Protein AF-A0A102D4G0-F1 (afdb_monomer)

Foldseek 3Di:
DKDFLCVLCPDPPHPDSVVVVVVVVVDVPQQWPDDDDDPRTTIGPSVSNNVVRVVVVVVVVVPPVVVVVVVVVVVVVVVVVVVVVVVVVPD

Nearest PDB structures (foldseek):
  3m8f-assembly1_A  TM=4.185E-01  e=7.312E-01  Bacillus thuringiensis serovar israelensis
  5k1y-assembly1_B  TM=4.198E-01  e=1.731E+00  Sulfolobus sp. NOB8H2
  2zqm-assembly1_A  TM=3.394E-01  e=2.753E+00  Thermococcus sp. JCM 11816
  7el2-assembly1_B-2  TM=3.275E-01  e=2.576E+00  Acinetobacter baumannii
  2lkp-assembly1_B  TM=3.775E-01  e=8.496E+00  Mycobacterium tuberculosis H37Rv

Sequence (91 aa):
MIGNLTDLSRLPGMPSDVTLRRLIAIHPDFPILRRGSKGKSYRIDLDAAAAFVRSLTQARVLDPMQRRAAIQQLGLEMLARSDQAAGARNG

Solvent-accessible surface area (backbone atoms only — not comparable to full-atom values): 5235 Å² total; per-residue (Å²): 93,83,37,36,59,65,60,43,30,70,41,90,95,46,60,51,55,71,55,48,54,50,48,49,71,74,36,81,82,52,58,58,79,35,80,53,57,94,94,42,73,39,36,24,38,41,56,61,36,51,51,50,54,48,51,53,50,51,56,59,66,71,40,60,64,62,54,51,50,53,52,50,51,54,53,50,53,52,50,54,53,52,52,55,63,58,57,69,76,79,116

Secondary structure (DSSP, 8-state):
-EE-HHHHHTSTTPPPHHHHHHHHHH-TTS-EEE---TTPPPEEEHHHHHHHHHHHHHHHHT-HHHHHHHHHHHHHHHHHHHHHHHHTT--

Radius of gyration: 21.05 Å; Cα contacts (8 Å, |Δi|>4): 65; chains: 1; bounding box: 39×26×64 Å

pLDDT: mean 79.08, std 11.55, range [45.53, 93.12]

Structure (mmCIF, N/CA/C/O backbone):
data_AF-A0A102D4G0-F1
#
_entry.id   AF-A0A102D4G0-F1
#
loop_
_atom_site.group_PDB
_atom_site.id
_atom_site.type_symbol
_atom_site.label_atom_id
_atom_site.label_alt_id
_atom_site.label_comp_id
_atom_site.label_asym_id
_atom_site.label_entity_id
_atom_site.label_seq_id
_atom_site.pdbx_PDB_ins_code
_atom_site.Cartn_x
_atom_site.Cartn_y
_atom_site.Cartn_z
_atom_site.occupancy
_atom_site.B_iso_or_equiv
_atom_site.auth_seq_id
_atom_site.auth_comp_id
_atom_site.auth_asym_id
_atom_site.auth_atom_id
_atom_site.pdbx_PDB_model_num
ATOM 1 N N . MET A 1 1 ? 4.439 -3.890 -14.754 1.00 83.75 1 MET A N 1
ATOM 2 C CA . MET A 1 1 ? 4.847 -2.719 -15.5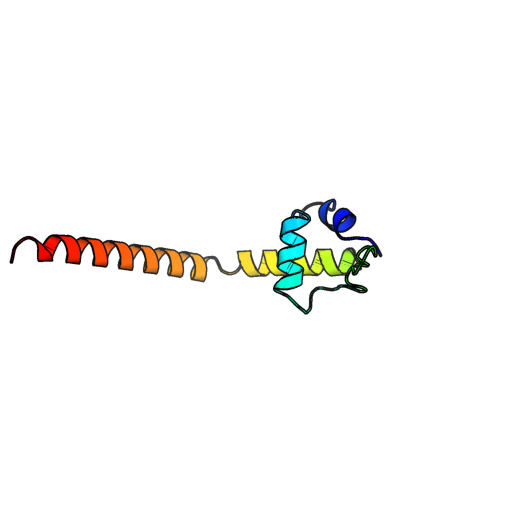83 1.00 83.75 1 MET A CA 1
ATOM 3 C C . MET A 1 1 ? 5.694 -1.803 -14.714 1.00 83.75 1 MET A C 1
ATOM 5 O O . MET A 1 1 ? 5.307 -1.576 -13.577 1.00 83.75 1 MET A O 1
ATOM 9 N N . ILE A 1 2 ? 6.817 -1.254 -15.199 1.00 88.25 2 ILE A N 1
ATOM 10 C CA . ILE A 1 2 ? 7.650 -0.360 -14.370 1.00 88.25 2 ILE A CA 1
ATOM 11 C C . ILE A 1 2 ? 7.222 1.097 -14.534 1.00 88.25 2 ILE A C 1
ATOM 13 O O . ILE A 1 2 ? 7.206 1.612 -15.649 1.00 88.25 2 ILE A O 1
ATOM 17 N N . GLY A 1 3 ? 6.938 1.763 -13.417 1.00 88.56 3 GLY A N 1
ATOM 18 C CA . GLY A 1 3 ? 6.573 3.175 -13.375 1.00 88.56 3 GLY A CA 1
ATOM 19 C C . GLY A 1 3 ? 7.042 3.864 -12.099 1.00 88.56 3 GLY A C 1
ATOM 20 O O . GLY A 1 3 ? 7.866 3.340 -11.342 1.00 88.56 3 GLY A O 1
ATOM 21 N N . ASN A 1 4 ? 6.528 5.067 -11.877 1.00 90.06 4 ASN A N 1
ATOM 22 C CA . ASN A 1 4 ? 6.789 5.861 -10.683 1.00 90.06 4 ASN A CA 1
ATOM 23 C C . ASN A 1 4 ? 5.555 5.910 -9.757 1.00 90.06 4 ASN A C 1
ATOM 25 O O . ASN A 1 4 ? 4.515 5.311 -10.024 1.00 90.06 4 ASN A O 1
ATOM 29 N N . LEU A 1 5 ? 5.682 6.620 -8.635 1.00 87.94 5 LEU A N 1
ATOM 30 C CA . LEU A 1 5 ? 4.622 6.711 -7.628 1.00 87.94 5 LEU A CA 1
ATOM 31 C C . LEU A 1 5 ? 3.370 7.448 -8.137 1.00 87.94 5 LEU A C 1
ATOM 33 O O . LEU A 1 5 ? 2.248 7.039 -7.840 1.00 87.94 5 LEU A O 1
ATOM 37 N N . THR A 1 6 ? 3.561 8.466 -8.979 1.00 89.50 6 THR A N 1
ATOM 38 C CA . THR A 1 6 ? 2.473 9.181 -9.649 1.00 89.50 6 THR A CA 1
ATOM 39 C C . THR A 1 6 ? 1.702 8.247 -10.576 1.00 89.50 6 THR A C 1
ATOM 41 O O . THR A 1 6 ? 0.473 8.259 -10.553 1.00 89.50 6 THR A O 1
ATOM 44 N N . ASP A 1 7 ? 2.398 7.411 -11.350 1.00 90.81 7 ASP A N 1
ATOM 45 C CA . ASP A 1 7 ? 1.762 6.440 -12.248 1.00 90.81 7 ASP A CA 1
ATOM 46 C C . ASP A 1 7 ? 0.906 5.444 -11.457 1.00 90.81 7 ASP A C 1
ATOM 48 O O . ASP A 1 7 ? -0.235 5.185 -11.831 1.00 90.81 7 ASP A O 1
ATOM 52 N N . LEU A 1 8 ? 1.411 4.968 -10.311 1.00 89.81 8 LEU A N 1
ATOM 53 C CA . LEU A 1 8 ? 0.651 4.113 -9.398 1.00 89.81 8 LEU A CA 1
ATOM 54 C C . LEU A 1 8 ? -0.605 4.824 -8.875 1.00 89.81 8 LEU A C 1
ATOM 56 O O . LEU A 1 8 ? -1.687 4.249 -8.904 1.00 89.81 8 LEU A O 1
ATOM 60 N N . SER A 1 9 ? -0.491 6.086 -8.450 1.00 91.44 9 SER A N 1
ATOM 61 C CA . SER A 1 9 ? -1.628 6.857 -7.919 1.00 91.44 9 SER A CA 1
ATOM 62 C C . SER A 1 9 ? -2.737 7.129 -8.943 1.00 91.44 9 SER A C 1
ATOM 64 O O . SER A 1 9 ? -3.872 7.402 -8.563 1.00 91.44 9 SER A O 1
ATOM 66 N N . ARG A 1 10 ? -2.421 7.059 -10.243 1.00 93.12 10 ARG A N 1
ATOM 67 C CA . ARG A 1 10 ? -3.380 7.262 -11.338 1.00 93.12 10 ARG A CA 1
ATOM 68 C C . ARG A 1 10 ? -4.172 6.003 -11.682 1.00 93.12 10 ARG A C 1
ATOM 70 O O . ARG A 1 10 ? -5.152 6.099 -12.419 1.00 93.12 10 ARG A O 1
ATOM 77 N N . LEU A 1 11 ? -3.765 4.835 -11.184 1.00 89.94 11 LEU A N 1
ATOM 78 C CA . LEU A 1 11 ? -4.502 3.601 -11.425 1.00 89.94 11 LEU A CA 1
ATOM 79 C C . LEU A 1 11 ? -5.843 3.608 -10.668 1.00 89.94 11 LEU A C 1
ATOM 81 O O . LEU A 1 11 ? -5.931 4.111 -9.544 1.00 89.94 11 LEU A O 1
ATOM 85 N N . PRO A 1 12 ? -6.899 3.010 -11.242 1.00 86.69 12 PRO A N 1
ATOM 86 C CA . PRO A 1 12 ? -8.203 2.954 -10.599 1.00 86.69 12 PRO A CA 1
ATOM 87 C C . PRO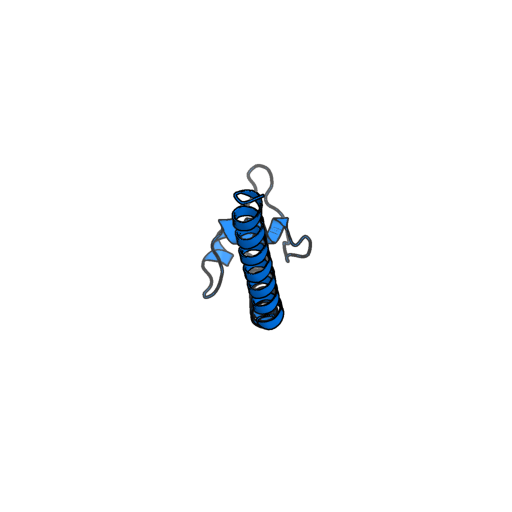 A 1 12 ? -8.142 2.174 -9.279 1.00 86.69 12 PRO A C 1
ATOM 89 O O . PRO A 1 12 ? -7.598 1.064 -9.201 1.00 86.69 12 PRO A O 1
ATOM 92 N N . GLY A 1 13 ? -8.726 2.769 -8.236 1.00 83.75 13 GLY A N 1
ATOM 93 C CA . GLY A 1 13 ? -8.745 2.210 -6.884 1.00 83.75 13 GLY A CA 1
ATOM 94 C C . GLY A 1 13 ? -7.431 2.365 -6.113 1.00 83.75 13 GLY A C 1
ATOM 95 O O . GLY A 1 13 ? -7.291 1.750 -5.057 1.00 83.75 13 GLY A O 1
ATOM 96 N N . MET A 1 14 ? -6.475 3.157 -6.614 1.00 90.62 14 MET A N 1
ATOM 97 C CA . MET A 1 14 ? -5.255 3.487 -5.878 1.00 90.62 14 MET A CA 1
ATOM 98 C C . MET A 1 14 ? -5.408 4.772 -5.052 1.00 90.62 14 MET A C 1
ATOM 100 O O . MET A 1 14 ? -6.109 5.701 -5.455 1.00 90.62 14 MET A O 1
ATOM 104 N N . PRO A 1 15 ? -4.760 4.844 -3.878 1.00 87.62 15 PRO A N 1
ATOM 105 C CA . PRO A 1 15 ? -4.741 6.043 -3.058 1.00 87.62 15 PRO A CA 1
ATOM 106 C C . PRO A 1 15 ? -3.789 7.110 -3.626 1.00 87.62 15 PRO A C 1
ATOM 108 O O . PRO A 1 15 ? -2.956 6.846 -4.492 1.00 87.62 15 PRO A O 1
ATOM 111 N N . SER A 1 16 ? -3.895 8.332 -3.099 1.00 89.12 16 SER A N 1
ATOM 112 C CA . SER A 1 16 ? -3.068 9.470 -3.518 1.00 89.12 16 SER A CA 1
ATOM 113 C C . SER A 1 16 ? -1.569 9.259 -3.261 1.00 89.12 16 SER A C 1
ATOM 115 O O . SER A 1 16 ? -1.179 8.507 -2.365 1.00 89.12 16 SER A O 1
ATOM 117 N N . ASP A 1 17 ? -0.720 9.997 -3.989 1.00 89.00 17 ASP A N 1
ATOM 118 C CA . ASP A 1 17 ? 0.750 9.942 -3.864 1.00 89.00 17 ASP A CA 1
ATOM 119 C C . ASP A 1 17 ? 1.221 10.111 -2.408 1.00 89.00 17 ASP A C 1
ATOM 121 O O . ASP A 1 17 ? 2.064 9.362 -1.919 1.00 89.00 17 ASP A O 1
ATOM 125 N N . VAL A 1 18 ? 0.613 11.043 -1.663 1.00 87.94 18 VAL A N 1
ATOM 126 C CA . VAL A 1 18 ? 0.930 11.297 -0.245 1.00 87.94 18 VAL A CA 1
ATOM 127 C C . VAL A 1 18 ? 0.637 10.074 0.627 1.00 87.94 18 VAL A C 1
ATOM 129 O O . VAL A 1 18 ? 1.441 9.713 1.488 1.00 87.94 18 VAL A O 1
ATOM 132 N N . THR A 1 19 ? -0.498 9.414 0.401 1.00 87.88 19 THR A N 1
ATOM 133 C CA . THR A 1 19 ? -0.876 8.204 1.137 1.00 87.88 19 THR A CA 1
ATOM 134 C C . THR A 1 19 ? 0.033 7.036 0.772 1.00 87.88 19 THR A C 1
ATOM 136 O O . THR A 1 19 ? 0.484 6.320 1.664 1.00 87.88 19 THR A O 1
ATOM 139 N N . LEU A 1 20 ? 0.373 6.877 -0.509 1.00 88.25 20 LEU A N 1
ATOM 140 C CA . LEU A 1 20 ? 1.320 5.858 -0.957 1.00 88.25 20 LEU A CA 1
ATOM 141 C C . LEU A 1 20 ? 2.706 6.054 -0.322 1.00 88.25 20 LEU A C 1
ATOM 143 O O . LEU A 1 20 ? 3.295 5.086 0.150 1.00 88.25 20 LEU A O 1
ATOM 147 N N . ARG A 1 21 ? 3.204 7.293 -0.198 1.00 88.12 21 ARG A N 1
ATOM 148 C CA . ARG A 1 21 ? 4.464 7.579 0.523 1.00 88.12 21 ARG A CA 1
ATOM 149 C C . ARG A 1 21 ? 4.415 7.143 1.983 1.00 88.12 21 ARG A C 1
ATOM 151 O O . ARG A 1 21 ? 5.391 6.592 2.484 1.00 88.12 21 ARG A O 1
ATOM 158 N N . ARG A 1 22 ? 3.290 7.381 2.666 1.00 87.88 22 ARG A N 1
ATOM 159 C CA . ARG A 1 22 ? 3.095 6.919 4.049 1.00 87.88 22 ARG A CA 1
ATOM 160 C C . ARG A 1 22 ? 3.069 5.395 4.126 1.00 87.88 22 ARG A C 1
ATOM 162 O O . ARG A 1 22 ? 3.733 4.838 4.989 1.00 87.88 22 ARG A O 1
ATOM 169 N N . LEU A 1 23 ? 2.374 4.727 3.205 1.00 87.00 23 LEU A N 1
ATOM 170 C CA . LEU A 1 23 ? 2.349 3.263 3.137 1.00 87.00 23 LEU A CA 1
ATOM 171 C C . LEU A 1 23 ? 3.748 2.678 2.936 1.00 87.00 23 LEU A C 1
ATOM 173 O O . LEU A 1 23 ? 4.117 1.752 3.643 1.00 87.00 23 LEU A O 1
ATOM 177 N N . ILE A 1 24 ? 4.551 3.264 2.050 1.00 87.19 24 ILE A N 1
ATOM 178 C CA . ILE A 1 24 ? 5.949 2.871 1.819 1.00 87.19 24 ILE A CA 1
ATOM 179 C C . ILE A 1 24 ? 6.821 3.060 3.072 1.00 87.19 24 ILE A C 1
ATOM 181 O O . ILE A 1 24 ? 7.753 2.291 3.308 1.00 87.19 24 ILE A O 1
ATOM 185 N N . ALA A 1 25 ? 6.555 4.103 3.862 1.00 85.69 25 ALA A N 1
ATOM 186 C CA . ALA A 1 25 ? 7.284 4.354 5.101 1.00 85.69 25 ALA A CA 1
ATOM 187 C C . ALA A 1 25 ? 6.916 3.354 6.210 1.00 85.69 25 ALA A C 1
ATOM 189 O O . ALA A 1 25 ? 7.782 2.980 6.994 1.00 85.69 25 ALA A O 1
ATOM 190 N N . ILE A 1 26 ? 5.651 2.926 6.264 1.00 87.44 26 ILE A N 1
ATOM 191 C CA . ILE A 1 26 ? 5.121 2.009 7.287 1.00 87.44 26 ILE A CA 1
ATOM 192 C C . ILE A 1 26 ? 5.405 0.543 6.933 1.00 87.44 26 ILE A C 1
ATOM 194 O O . ILE A 1 26 ? 5.690 -0.258 7.817 1.00 87.44 26 ILE A O 1
ATOM 198 N N . HIS A 1 27 ? 5.343 0.190 5.649 1.00 85.81 27 HIS A N 1
ATOM 199 C CA . HIS A 1 27 ? 5.530 -1.171 5.158 1.00 85.81 27 HIS A CA 1
ATOM 200 C C . HIS A 1 27 ? 6.865 -1.272 4.407 1.00 85.81 27 HIS A C 1
ATOM 202 O O . HIS A 1 27 ? 6.927 -0.922 3.225 1.00 85.81 27 HIS A O 1
ATOM 208 N N . PRO A 1 28 ? 7.949 -1.737 5.059 1.00 81.06 28 PRO A N 1
ATOM 209 C CA . PRO A 1 28 ? 9.251 -1.874 4.407 1.00 81.06 28 PRO A CA 1
ATOM 210 C C . PRO A 1 28 ? 9.218 -2.861 3.232 1.00 81.06 28 PRO A C 1
ATOM 212 O O . PRO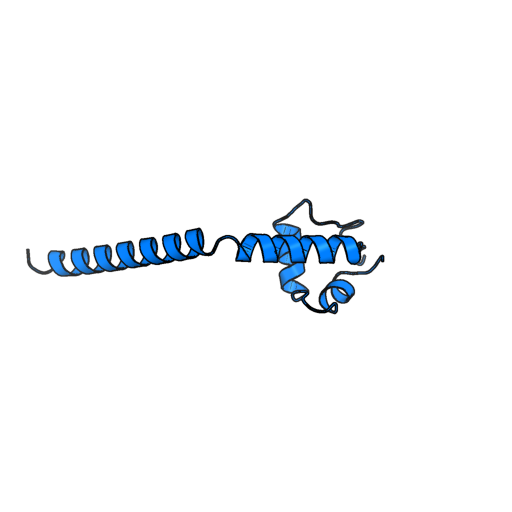 A 1 28 ? 9.963 -2.659 2.273 1.00 81.06 28 PRO A O 1
ATOM 215 N N . ASP A 1 29 ? 8.300 -3.830 3.275 1.00 84.06 29 ASP A N 1
ATOM 216 C CA . ASP A 1 29 ? 8.081 -4.865 2.255 1.00 84.06 29 ASP A CA 1
ATOM 217 C C . ASP A 1 29 ? 7.294 -4.372 1.033 1.00 84.06 29 ASP A C 1
ATOM 219 O O . ASP A 1 29 ? 6.965 -5.155 0.140 1.00 84.06 29 ASP A O 1
ATOM 223 N N . PHE A 1 30 ? 6.959 -3.078 0.974 1.00 85.56 30 PHE A N 1
ATOM 224 C CA . PHE A 1 30 ? 6.292 -2.515 -0.193 1.00 85.56 30 PHE A CA 1
ATOM 225 C C . PHE A 1 30 ? 7.130 -2.805 -1.454 1.00 85.56 30 PHE A C 1
ATOM 227 O O . PHE A 1 30 ? 8.341 -2.552 -1.438 1.00 85.56 30 PHE A O 1
ATOM 234 N N . PRO A 1 31 ? 6.522 -3.283 -2.558 1.00 85.50 31 PRO A N 1
ATOM 235 C CA . PRO A 1 31 ? 7.245 -3.743 -3.747 1.00 85.50 31 PRO A CA 1
ATOM 236 C C . PRO A 1 31 ? 7.851 -2.575 -4.541 1.00 85.50 31 PRO A C 1
ATOM 238 O O . PRO A 1 31 ? 7.343 -2.131 -5.572 1.00 85.50 31 PRO A O 1
ATOM 241 N N . ILE A 1 32 ? 8.969 -2.052 -4.041 1.00 84.75 32 ILE A N 1
ATOM 242 C CA . ILE A 1 32 ? 9.746 -0.970 -4.641 1.00 84.75 32 ILE A CA 1
ATOM 243 C C . ILE A 1 32 ? 11.032 -1.552 -5.205 1.00 84.75 32 ILE A C 1
ATOM 245 O O . ILE A 1 32 ? 11.869 -2.060 -4.465 1.00 84.75 32 ILE A O 1
ATOM 249 N N . LEU A 1 33 ? 11.245 -1.382 -6.507 1.00 82.69 33 LEU A N 1
ATOM 250 C CA . LEU A 1 33 ? 12.494 -1.781 -7.156 1.00 82.69 33 LEU A CA 1
ATOM 251 C C . LEU A 1 33 ? 13.617 -0.783 -6.869 1.00 82.69 33 LEU A C 1
ATOM 253 O O . LEU A 1 33 ? 14.782 -1.148 -6.734 1.00 82.69 33 LEU A O 1
ATOM 257 N N . ARG A 1 34 ? 13.280 0.510 -6.785 1.00 80.94 34 ARG A N 1
ATOM 258 C CA . ARG A 1 34 ? 14.215 1.560 -6.381 1.00 80.94 34 ARG A CA 1
ATOM 259 C C . ARG A 1 34 ? 13.498 2.707 -5.685 1.00 80.94 34 ARG A C 1
ATOM 261 O O . ARG A 1 34 ? 12.633 3.357 -6.276 1.00 80.94 34 ARG A O 1
ATOM 268 N N . ARG A 1 35 ? 13.912 2.999 -4.451 1.00 78.75 35 ARG A N 1
ATOM 269 C CA . ARG A 1 35 ? 13.476 4.202 -3.732 1.00 78.75 35 ARG A CA 1
ATOM 270 C C . ARG A 1 35 ? 14.068 5.441 -4.403 1.00 78.75 35 ARG A C 1
ATOM 272 O O . ARG A 1 35 ? 15.244 5.447 -4.777 1.00 78.75 35 ARG A O 1
ATOM 279 N N . GLY A 1 36 ? 13.255 6.480 -4.567 1.00 72.00 36 GLY A N 1
ATOM 280 C CA . GLY A 1 36 ? 13.751 7.764 -5.046 1.00 72.00 36 GLY A CA 1
ATOM 281 C C . GLY A 1 36 ? 14.696 8.389 -4.017 1.00 72.00 36 GLY A C 1
ATOM 282 O O . GLY A 1 36 ? 14.344 8.499 -2.845 1.00 72.00 36 GLY A O 1
ATOM 283 N N . SER A 1 37 ? 15.897 8.791 -4.430 1.00 71.56 37 SER A N 1
ATOM 284 C CA . SER A 1 37 ? 16.820 9.577 -3.600 1.00 71.56 37 SER A CA 1
ATOM 285 C C . SER A 1 37 ? 17.500 10.652 -4.445 1.00 71.56 37 SER A C 1
ATOM 287 O O . SER A 1 37 ? 17.797 10.412 -5.616 1.00 71.56 37 SER A O 1
ATOM 289 N N . LYS A 1 38 ? 17.687 11.850 -3.864 1.00 56.03 38 LYS A N 1
ATOM 290 C CA . LYS A 1 38 ? 18.376 13.025 -4.446 1.00 56.03 38 LYS A CA 1
ATOM 291 C C . LYS A 1 38 ? 18.208 13.156 -5.973 1.00 56.03 38 LYS A C 1
ATOM 293 O O . LYS A 1 38 ? 19.118 12.848 -6.737 1.00 56.03 38 LYS A O 1
ATOM 298 N N . GLY A 1 39 ? 17.021 13.588 -6.409 1.00 65.81 39 GLY A N 1
ATOM 299 C CA . GLY A 1 39 ? 16.721 13.858 -7.824 1.00 65.81 39 GLY A CA 1
ATOM 300 C C . GLY A 1 39 ? 16.373 12.632 -8.678 1.00 65.81 39 GLY A C 1
ATOM 301 O O . GLY A 1 39 ? 16.140 12.779 -9.873 1.00 65.81 39 GLY A O 1
ATOM 302 N N . LYS A 1 40 ? 16.311 11.423 -8.102 1.00 71.25 40 LYS A N 1
ATOM 303 C CA . LYS A 1 40 ? 15.913 10.202 -8.823 1.00 71.25 40 LYS A CA 1
ATOM 304 C C . LYS A 1 40 ? 14.469 9.824 -8.514 1.00 71.25 40 LYS A C 1
ATOM 306 O O . LYS A 1 40 ? 14.093 9.721 -7.347 1.00 71.25 40 LYS A O 1
ATOM 311 N N . SER A 1 41 ? 13.687 9.569 -9.560 1.00 74.69 41 SER A N 1
ATOM 312 C CA . SER A 1 41 ? 12.315 9.068 -9.448 1.00 74.69 41 SER A CA 1
ATOM 313 C C . SER A 1 41 ? 12.274 7.653 -8.873 1.00 74.69 41 SER A C 1
ATOM 315 O O . SER A 1 41 ? 13.202 6.859 -9.056 1.00 74.69 41 SER A O 1
ATOM 317 N N . TYR A 1 42 ? 11.171 7.332 -8.196 1.00 79.00 42 TYR A N 1
ATOM 318 C CA . TYR A 1 42 ? 10.860 5.964 -7.797 1.00 79.00 42 TYR A CA 1
ATOM 319 C C . TYR A 1 42 ? 10.802 5.048 -9.022 1.00 79.00 42 TYR A C 1
ATOM 321 O O . TYR A 1 42 ? 10.285 5.446 -10.066 1.00 79.00 42 TYR A O 1
ATOM 329 N N . ARG A 1 43 ? 11.303 3.819 -8.874 1.00 86.50 43 ARG A N 1
ATOM 330 C CA . ARG A 1 43 ? 11.003 2.721 -9.797 1.00 86.50 43 ARG A CA 1
ATOM 331 C C . ARG A 1 43 ? 10.214 1.675 -9.038 1.00 86.50 43 ARG A C 1
ATOM 333 O O . ARG A 1 43 ? 10.709 1.108 -8.064 1.00 86.50 43 ARG A O 1
ATOM 340 N N . ILE A 1 44 ? 8.986 1.474 -9.473 1.00 87.94 44 ILE A N 1
ATOM 341 C CA . ILE A 1 44 ? 8.001 0.617 -8.828 1.00 87.94 44 ILE A CA 1
ATOM 342 C C . ILE A 1 44 ? 7.469 -0.321 -9.898 1.00 87.94 44 ILE A C 1
ATOM 344 O O . ILE A 1 44 ? 7.216 0.113 -11.023 1.00 87.94 44 ILE A O 1
ATOM 348 N N . ASP A 1 45 ? 7.311 -1.593 -9.549 1.00 89.81 45 ASP A N 1
ATOM 349 C CA . ASP A 1 45 ? 6.467 -2.468 -10.348 1.00 89.81 45 ASP A CA 1
ATOM 350 C C . ASP A 1 45 ? 5.009 -2.154 -10.010 1.00 89.81 45 ASP A C 1
ATOM 352 O O . ASP A 1 45 ? 4.532 -2.443 -8.911 1.00 89.81 45 ASP A O 1
ATOM 356 N N . LEU A 1 46 ? 4.331 -1.482 -10.937 1.00 90.31 46 LEU A N 1
ATOM 357 C CA . LEU A 1 46 ? 2.978 -0.973 -10.750 1.00 90.31 46 LEU A CA 1
ATOM 358 C C . LEU A 1 46 ? 1.980 -2.096 -10.470 1.00 90.31 46 LEU A C 1
ATOM 360 O O . LEU A 1 46 ? 1.072 -1.898 -9.667 1.00 90.31 46 LEU A O 1
ATOM 364 N N . ASP A 1 47 ? 2.168 -3.270 -11.075 1.00 90.88 47 ASP A N 1
ATOM 365 C CA . ASP A 1 47 ? 1.234 -4.389 -10.931 1.00 90.88 47 ASP A CA 1
ATOM 366 C C . ASP A 1 47 ? 1.371 -5.021 -9.542 1.00 90.88 47 ASP A C 1
ATOM 368 O O . ASP A 1 47 ? 0.381 -5.192 -8.825 1.00 90.88 47 ASP A O 1
ATOM 372 N N . ALA A 1 48 ? 2.612 -5.273 -9.113 1.00 90.69 48 ALA A N 1
ATOM 373 C CA . ALA A 1 48 ? 2.900 -5.785 -7.776 1.00 90.69 48 ALA A CA 1
ATOM 374 C C . ALA A 1 48 ? 2.473 -4.790 -6.682 1.00 90.69 48 ALA A C 1
ATOM 376 O O . ALA A 1 48 ? 1.859 -5.178 -5.687 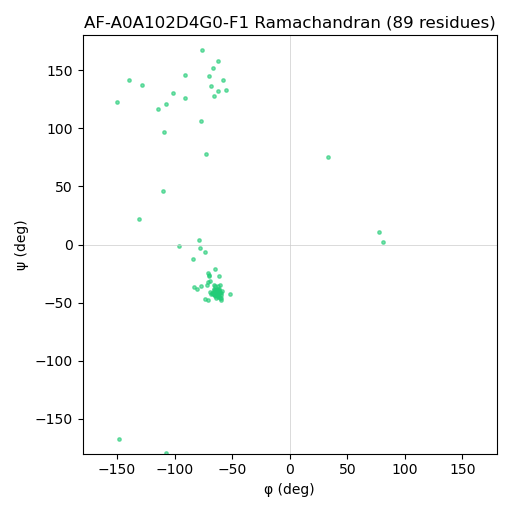1.00 90.69 48 ALA A O 1
ATOM 377 N N . ALA A 1 49 ? 2.743 -3.495 -6.875 1.00 90.94 49 ALA A N 1
ATOM 378 C CA . ALA A 1 49 ? 2.349 -2.453 -5.931 1.00 90.94 49 ALA A CA 1
ATOM 379 C C . ALA A 1 49 ? 0.831 -2.279 -5.847 1.00 90.94 49 ALA A C 1
ATOM 381 O O . ALA A 1 49 ? 0.291 -2.162 -4.747 1.00 90.94 49 ALA A O 1
ATOM 382 N N . ALA A 1 50 ? 0.127 -2.321 -6.978 1.00 91.69 50 ALA A N 1
ATOM 383 C CA . ALA A 1 50 ? -1.328 -2.280 -6.993 1.00 91.69 50 ALA A CA 1
ATOM 384 C C . ALA A 1 50 ? -1.936 -3.494 -6.274 1.00 91.69 50 ALA A C 1
ATOM 386 O O . ALA A 1 50 ? -2.870 -3.334 -5.485 1.00 91.69 50 ALA A O 1
ATOM 387 N N . ALA A 1 51 ? -1.395 -4.696 -6.496 1.00 91.19 51 ALA A N 1
ATOM 388 C CA . ALA A 1 51 ? -1.833 -5.907 -5.805 1.00 91.19 51 ALA A CA 1
ATOM 389 C C . ALA A 1 51 ? -1.625 -5.805 -4.285 1.00 91.19 51 ALA A C 1
ATOM 391 O O . ALA A 1 51 ? -2.543 -6.102 -3.521 1.00 91.19 51 ALA A O 1
ATOM 392 N N . PHE A 1 52 ? -0.467 -5.303 -3.849 1.00 90.81 52 PHE A N 1
ATOM 393 C CA . PHE A 1 52 ? -0.158 -5.084 -2.435 1.00 90.81 52 PHE A CA 1
ATOM 394 C C . PHE A 1 52 ? -1.100 -4.064 -1.771 1.00 90.81 52 PHE A C 1
ATOM 396 O O . PHE A 1 52 ? -1.622 -4.286 -0.682 1.00 90.81 52 PHE A O 1
ATOM 403 N N . VAL A 1 53 ? -1.382 -2.939 -2.432 1.00 89.38 53 VAL A N 1
ATOM 404 C CA . VAL A 1 53 ? -2.305 -1.925 -1.891 1.00 89.38 53 VAL A CA 1
ATOM 405 C C . VAL A 1 53 ? -3.736 -2.465 -1.791 1.00 89.38 53 VAL A C 1
ATOM 407 O O . VAL A 1 53 ? -4.450 -2.188 -0.819 1.00 89.38 53 VAL A O 1
ATOM 410 N N . ARG A 1 54 ? -4.164 -3.260 -2.777 1.00 89.75 54 ARG A N 1
ATOM 411 C CA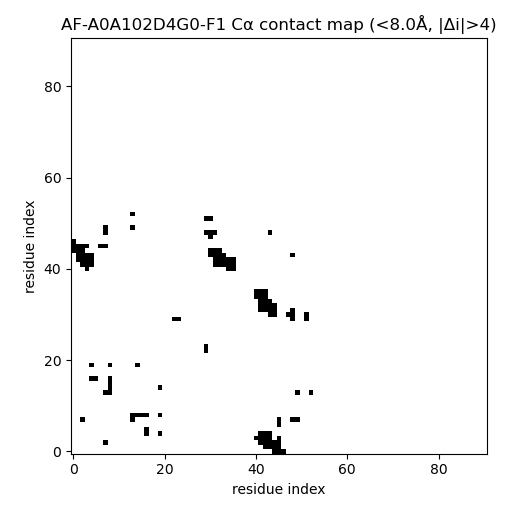 . ARG A 1 54 ? -5.477 -3.916 -2.755 1.00 89.75 54 ARG A CA 1
ATOM 412 C C . ARG A 1 54 ? -5.564 -4.950 -1.639 1.00 89.75 54 ARG A C 1
ATOM 414 O O . ARG A 1 54 ? -6.566 -4.943 -0.927 1.00 89.75 54 ARG A O 1
ATOM 421 N N . SER A 1 55 ? -4.528 -5.765 -1.432 1.00 87.56 55 SER A N 1
ATOM 422 C CA . 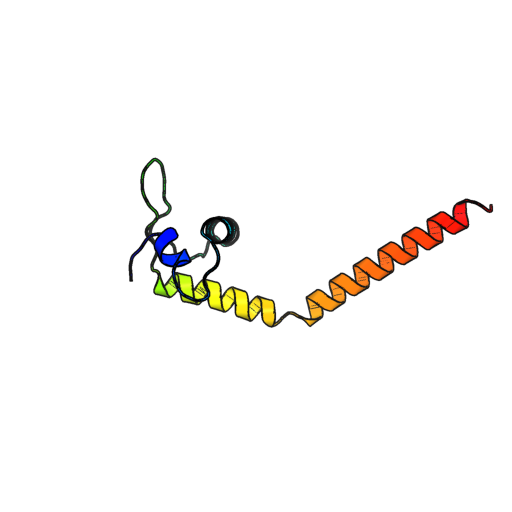SER A 1 55 ? -4.511 -6.758 -0.352 1.00 87.56 55 SER A CA 1
ATOM 423 C C . SER A 1 55 ? -4.554 -6.099 1.027 1.00 87.56 55 SER A C 1
ATOM 425 O O . SER A 1 55 ? -5.314 -6.545 1.881 1.00 87.56 55 SER A O 1
ATOM 427 N N . LEU A 1 56 ? -3.852 -4.978 1.226 1.00 83.31 56 LEU A N 1
ATOM 428 C CA . LEU A 1 56 ? -3.943 -4.192 2.461 1.00 83.31 56 LEU A CA 1
ATOM 429 C C . LEU A 1 56 ? -5.346 -3.630 2.694 1.00 83.31 56 LEU A C 1
ATOM 431 O O . LEU A 1 56 ? -5.844 -3.630 3.818 1.00 83.31 56 LEU A O 1
ATOM 435 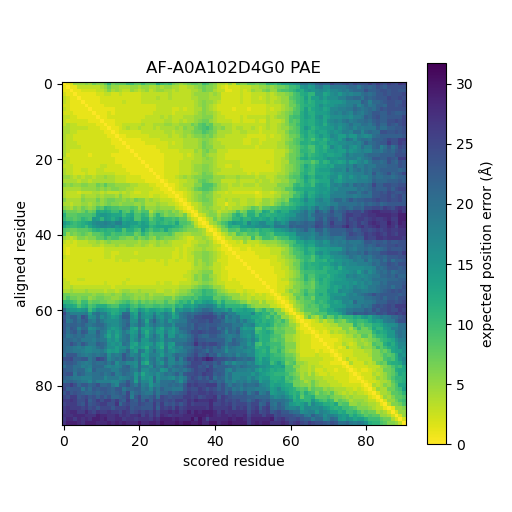N N . THR A 1 57 ? -5.997 -3.147 1.637 1.00 76.50 57 THR A N 1
ATOM 436 C CA . THR A 1 57 ? -7.358 -2.609 1.739 1.00 76.50 57 THR A CA 1
ATOM 437 C C . THR A 1 57 ? -8.358 -3.719 2.050 1.00 76.50 57 THR A C 1
ATOM 439 O O . THR A 1 57 ? -9.199 -3.546 2.926 1.00 76.50 57 THR A O 1
ATOM 442 N N . GLN A 1 58 ? -8.237 -4.877 1.398 1.00 74.88 58 GLN A N 1
ATOM 443 C CA . GLN A 1 58 ? -9.053 -6.056 1.688 1.00 74.88 58 GLN A CA 1
ATOM 444 C C . GLN A 1 58 ? -8.827 -6.565 3.116 1.00 74.88 58 GLN A C 1
ATOM 446 O O . GLN A 1 58 ? -9.798 -6.776 3.835 1.00 74.88 58 GLN A O 1
ATOM 451 N N . ALA A 1 59 ? -7.574 -6.666 3.567 1.00 67.88 59 ALA A N 1
ATOM 452 C CA . ALA A 1 59 ? -7.242 -7.035 4.943 1.00 67.88 59 ALA A CA 1
ATOM 453 C C . ALA A 1 59 ? -7.850 -6.055 5.958 1.00 67.88 59 ALA A C 1
ATOM 455 O O . ALA A 1 59 ? -8.403 -6.465 6.971 1.00 67.88 59 ALA A O 1
ATOM 456 N N . ARG A 1 60 ? -7.832 -4.751 5.657 1.00 64.31 60 ARG A N 1
ATOM 457 C CA . ARG A 1 60 ? -8.427 -3.720 6.517 1.00 64.31 60 ARG A CA 1
ATOM 458 C C . ARG A 1 60 ? -9.960 -3.747 6.526 1.00 64.31 60 ARG A C 1
ATOM 460 O O . ARG A 1 60 ? -10.566 -3.414 7.541 1.00 64.31 60 ARG A O 1
ATOM 467 N N . VAL A 1 61 ? -10.591 -4.126 5.413 1.00 56.84 61 VAL A N 1
ATOM 468 C CA . VAL A 1 61 ? -12.049 -4.336 5.324 1.00 56.84 61 VAL A CA 1
ATOM 469 C C . VAL A 1 61 ? -12.480 -5.584 6.097 1.00 56.84 61 VAL A C 1
ATOM 471 O O . VAL A 1 61 ? -13.601 -5.609 6.596 1.00 56.84 61 VAL A O 1
ATOM 474 N N . LEU A 1 62 ? -11.596 -6.575 6.244 1.00 54.03 62 LEU A N 1
ATOM 475 C CA . LEU A 1 62 ? -11.845 -7.807 6.996 1.00 54.03 62 LEU A CA 1
ATOM 476 C C . LEU A 1 62 ? -11.737 -7.650 8.520 1.00 54.03 62 LEU A C 1
ATOM 478 O O . LEU A 1 62 ? -12.098 -8.588 9.225 1.00 54.03 62 LEU A O 1
ATOM 482 N N . ASP A 1 63 ? -11.375 -6.465 9.039 1.00 58.66 63 ASP A N 1
ATOM 483 C CA . ASP A 1 63 ? -11.352 -6.197 10.487 1.00 58.66 63 ASP A CA 1
ATOM 484 C C . ASP A 1 63 ? -12.430 -5.216 11.024 1.00 58.66 63 ASP A C 1
ATOM 486 O O . ASP A 1 63 ? -12.153 -4.298 11.810 1.00 58.66 63 ASP A O 1
ATOM 490 N N . PRO A 1 64 ? -13.715 -5.359 10.632 1.00 59.66 64 PRO A N 1
ATOM 491 C CA . PRO A 1 64 ? -14.787 -4.507 11.133 1.00 59.66 64 PRO A CA 1
ATOM 492 C C . PRO A 1 64 ? -15.116 -4.813 12.601 1.00 59.66 64 PRO A C 1
ATOM 494 O O . PRO A 1 64 ? -15.617 -3.932 13.303 1.00 59.66 64 PRO A O 1
ATOM 497 N N . MET A 1 65 ? -14.822 -6.030 13.080 1.00 62.09 65 MET A N 1
ATOM 498 C CA . MET A 1 65 ? -15.018 -6.408 14.481 1.00 62.09 65 MET A CA 1
ATOM 499 C C . MET A 1 65 ? -14.009 -5.717 15.397 1.00 62.09 65 MET A C 1
ATOM 501 O O . MET A 1 65 ? -14.443 -5.098 16.366 1.00 62.09 65 MET A O 1
ATOM 505 N N . GLN A 1 66 ? -12.708 -5.712 15.072 1.00 63.56 66 GLN A N 1
ATOM 506 C CA . GLN A 1 66 ? -11.727 -4.974 15.880 1.00 63.56 66 GLN A CA 1
ATOM 507 C C . GLN A 1 66 ? -11.998 -3.472 15.867 1.00 63.56 66 GLN A C 1
ATOM 509 O O . GLN A 1 66 ? -11.909 -2.815 16.903 1.00 63.56 66 GLN A O 1
ATOM 514 N N . ARG A 1 67 ? -12.416 -2.914 14.722 1.00 63.78 67 ARG A N 1
ATOM 515 C CA . ARG A 1 67 ? -12.771 -1.492 14.649 1.00 63.78 67 ARG A CA 1
ATOM 516 C C . ARG A 1 67 ? -13.985 -1.149 15.519 1.00 63.78 67 ARG A C 1
ATOM 518 O O . ARG A 1 67 ? -13.965 -0.126 16.198 1.00 63.78 67 ARG A O 1
ATOM 525 N N . ARG A 1 68 ? -15.036 -1.980 15.516 1.00 68.88 68 ARG A N 1
ATOM 526 C CA . ARG A 1 68 ? -16.207 -1.798 16.396 1.00 68.88 68 ARG A CA 1
ATOM 527 C C . ARG A 1 68 ? -15.835 -1.953 17.869 1.00 68.88 68 ARG A C 1
ATOM 529 O O . ARG A 1 68 ? -16.257 -1.122 18.664 1.00 68.88 68 ARG A O 1
ATOM 536 N N . ALA A 1 69 ? -15.025 -2.955 18.209 1.00 75.12 69 ALA A N 1
ATOM 537 C CA . ALA A 1 69 ? -14.553 -3.177 19.573 1.00 75.12 69 ALA A CA 1
ATOM 538 C C . ALA A 1 69 ? -13.754 -1.974 20.100 1.00 75.12 69 ALA A C 1
ATOM 540 O O . ALA A 1 69 ? -14.048 -1.477 21.183 1.00 75.12 69 ALA A O 1
ATOM 541 N N . ALA A 1 70 ? -12.832 -1.430 19.298 1.00 71.69 70 ALA A N 1
ATOM 542 C CA . ALA A 1 70 ? -12.053 -0.249 19.669 1.00 71.69 70 ALA A CA 1
ATOM 543 C C . ALA A 1 70 ? -12.930 1.002 19.882 1.00 71.69 70 ALA A C 1
ATOM 545 O O . ALA A 1 70 ? -12.708 1.765 20.820 1.00 71.69 70 ALA A O 1
ATOM 546 N N . ILE A 1 71 ? -13.957 1.207 19.046 1.00 78.19 71 ILE A N 1
ATOM 547 C CA . ILE A 1 71 ? -14.910 2.321 19.206 1.00 78.19 71 ILE A CA 1
ATOM 548 C C . ILE A 1 71 ? -15.752 2.147 20.477 1.00 78.19 71 ILE A C 1
ATOM 550 O O . ILE A 1 71 ? -15.980 3.119 21.194 1.00 78.19 71 ILE A O 1
ATOM 554 N N . GLN A 1 72 ? -16.204 0.924 20.772 1.00 76.88 72 GLN A N 1
ATOM 555 C CA . GLN A 1 72 ? -16.973 0.636 21.985 1.00 76.88 72 GLN A CA 1
ATOM 556 C C . GLN A 1 72 ? -16.144 0.849 23.252 1.00 76.88 72 GLN A C 1
ATOM 558 O O . GLN A 1 72 ? -16.635 1.4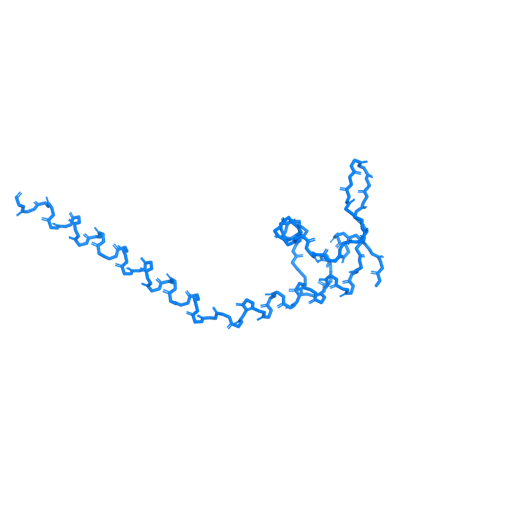81 24.183 1.00 76.88 72 GLN A O 1
ATOM 563 N N . GLN A 1 73 ? -14.892 0.384 23.275 1.00 75.25 73 GLN A N 1
ATOM 564 C CA . GLN A 1 73 ? -13.980 0.605 24.400 1.00 75.25 73 GLN A CA 1
ATOM 565 C C . GLN A 1 73 ? -13.750 2.098 24.646 1.00 75.25 73 GLN A C 1
ATOM 567 O O . GLN A 1 73 ? -13.939 2.563 25.766 1.00 75.25 73 GLN A O 1
ATOM 572 N N . LEU A 1 74 ? -13.457 2.868 23.592 1.00 80.88 74 LEU A N 1
ATOM 573 C CA . LEU A 1 74 ? -13.266 4.315 23.705 1.00 80.88 74 LEU A CA 1
ATOM 574 C C . LEU A 1 74 ? -14.532 5.034 24.205 1.00 80.88 74 LEU A C 1
ATOM 576 O O . LEU A 1 74 ? -14.447 5.951 25.021 1.00 80.88 74 LEU A O 1
ATOM 580 N N . GLY A 1 75 ? -15.714 4.612 23.743 1.00 81.25 75 GLY A N 1
ATOM 581 C CA . GLY A 1 75 ? -16.994 5.148 24.214 1.00 81.25 75 GLY A CA 1
ATOM 582 C C . GLY A 1 75 ? -17.251 4.858 25.695 1.00 81.25 75 GLY A C 1
ATOM 583 O O . GLY A 1 75 ? -17.710 5.740 26.421 1.00 81.25 75 GLY A O 1
ATOM 584 N N . LEU A 1 76 ? -16.906 3.652 26.157 1.00 84.19 76 LEU A N 1
ATOM 585 C CA . LEU A 1 76 ? -17.043 3.250 27.557 1.00 84.19 76 LEU A CA 1
ATOM 586 C C . LEU A 1 76 ? -16.092 4.040 28.472 1.00 84.19 76 LEU A C 1
ATOM 588 O O . LEU A 1 76 ? -16.501 4.502 29.533 1.00 84.19 76 LEU A O 1
ATOM 592 N N . GLU A 1 77 ? -14.842 4.238 28.047 1.00 82.00 77 GLU A N 1
ATOM 593 C CA . GLU A 1 77 ? -13.840 5.017 28.787 1.00 82.00 77 GLU A CA 1
ATOM 594 C C . GLU A 1 77 ? -14.228 6.493 28.921 1.00 82.00 77 GLU A C 1
ATOM 596 O O . GLU A 1 77 ? -14.070 7.083 29.993 1.00 82.00 77 GLU A O 1
ATOM 601 N N . MET A 1 78 ? -14.755 7.099 27.851 1.00 80.50 78 MET A N 1
ATOM 602 C CA . MET A 1 78 ? -15.230 8.483 27.903 1.00 80.50 78 MET A CA 1
ATOM 603 C C . MET A 1 78 ? -16.422 8.633 28.850 1.00 80.50 78 MET A C 1
ATOM 605 O O . MET A 1 78 ? -16.431 9.566 29.651 1.00 80.50 78 MET A O 1
ATOM 609 N N . LEU A 1 79 ? -17.376 7.698 28.814 1.00 81.19 79 LEU A N 1
ATOM 610 C CA . LEU A 1 79 ? -18.530 7.708 29.714 1.00 81.19 79 LEU A CA 1
ATOM 611 C C . LEU A 1 79 ? -18.102 7.539 31.181 1.00 81.19 79 LEU A C 1
ATOM 613 O O . LEU A 1 79 ? -18.520 8.317 32.036 1.00 81.19 79 LEU A O 1
ATOM 617 N N . ALA A 1 80 ? -17.206 6.588 31.464 1.00 80.31 80 ALA A N 1
ATOM 618 C CA . ALA A 1 80 ? -16.670 6.360 32.805 1.00 80.31 80 ALA A CA 1
ATOM 619 C C . ALA A 1 80 ? -15.905 7.581 33.346 1.00 80.31 80 ALA A C 1
ATOM 621 O O . ALA A 1 80 ? -16.026 7.925 34.521 1.00 80.31 80 ALA A O 1
ATOM 622 N N . ARG A 1 81 ? -15.147 8.281 32.490 1.00 77.81 81 ARG A N 1
ATOM 623 C CA . ARG A 1 81 ? -14.467 9.531 32.861 1.00 77.81 81 ARG A CA 1
ATOM 624 C C . ARG 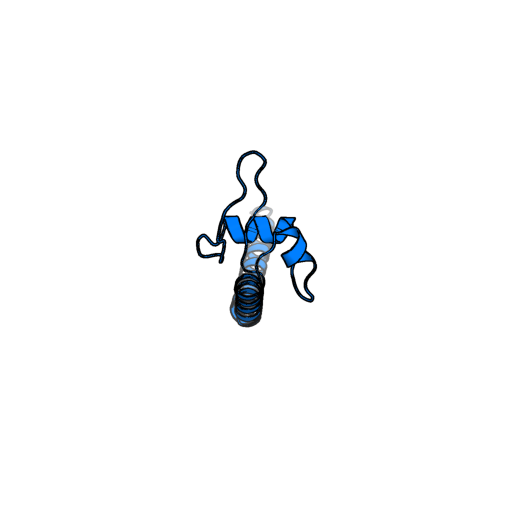A 1 81 ? -15.458 10.658 33.166 1.00 77.81 81 ARG A C 1
ATOM 626 O O . ARG A 1 81 ? -15.220 11.434 34.090 1.00 77.81 81 ARG A O 1
ATOM 633 N N . SER A 1 82 ? -16.547 10.764 32.407 1.00 74.69 82 SER A N 1
ATOM 634 C CA . SER A 1 82 ? -17.602 11.754 32.653 1.00 74.69 82 SER A CA 1
ATOM 635 C C . SER A 1 82 ? -18.331 11.511 33.977 1.00 74.69 82 SER A C 1
ATOM 637 O O . SER A 1 82 ? -18.596 12.472 34.698 1.00 74.69 82 SER A O 1
ATOM 639 N N . ASP A 1 83 ? -18.585 10.250 34.329 1.00 71.56 83 ASP A N 1
ATOM 640 C CA . ASP A 1 83 ? -19.253 9.869 35.580 1.00 71.56 83 ASP A CA 1
ATOM 641 C C . ASP A 1 83 ? -18.382 10.185 36.814 1.00 71.56 83 ASP A C 1
ATOM 643 O O . ASP A 1 83 ? -18.838 10.796 37.782 1.00 71.56 83 ASP A O 1
ATOM 647 N N . GLN A 1 84 ? -17.074 9.909 36.734 1.00 68.44 84 GLN A N 1
ATOM 648 C CA . GLN A 1 84 ? -16.113 10.270 37.787 1.00 68.44 84 GLN A CA 1
ATOM 649 C C . GLN A 1 84 ? -15.967 11.790 37.974 1.00 68.44 84 GLN A C 1
ATOM 651 O O . GLN A 1 84 ? -15.819 12.267 39.100 1.00 68.44 84 GLN A O 1
ATOM 656 N N . ALA A 1 85 ? -16.044 12.569 36.890 1.00 61.69 85 ALA A N 1
ATOM 657 C CA . ALA A 1 85 ? -16.008 14.030 36.957 1.00 61.69 85 ALA A CA 1
ATOM 658 C C . ALA A 1 85 ? -17.286 14.638 37.573 1.00 61.69 85 ALA A C 1
ATOM 660 O O . ALA A 1 85 ? -17.232 15.735 38.135 1.00 61.69 85 ALA A O 1
ATOM 661 N N . ALA A 1 86 ? -18.422 13.939 37.481 1.00 60.75 86 ALA A N 1
ATOM 662 C CA . ALA A 1 86 ? -19.681 14.342 38.102 1.00 60.75 86 ALA A CA 1
ATOM 663 C C . ALA A 1 86 ? -19.736 13.981 39.599 1.00 60.75 86 ALA A C 1
ATOM 665 O O . ALA A 1 86 ? -20.203 14.791 40.399 1.00 60.75 86 ALA A O 1
ATOM 666 N N . GLY A 1 87 ? -19.199 12.821 39.996 1.00 59.22 87 GLY A N 1
ATOM 667 C CA . GLY A 1 87 ? -19.153 12.382 41.398 1.00 59.22 87 GLY A CA 1
ATOM 668 C C . GLY A 1 87 ? -18.208 13.195 42.293 1.00 59.22 87 GLY A C 1
ATOM 669 O O . GLY A 1 87 ? -18.507 13.417 43.461 1.00 59.22 87 GLY A O 1
ATOM 670 N N . ALA A 1 88 ? -17.104 13.719 41.750 1.00 58.81 88 ALA A N 1
ATOM 671 C CA . ALA A 1 88 ? -16.114 14.490 42.513 1.00 58.81 88 ALA A CA 1
ATOM 672 C C . ALA A 1 88 ? -16.562 15.915 42.915 1.00 58.81 88 ALA A C 1
ATOM 674 O O . ALA A 1 88 ? -15.839 16.605 43.626 1.00 58.81 88 ALA A O 1
ATOM 675 N N . ARG A 1 89 ? -17.729 16.386 42.452 1.00 56.41 89 ARG A N 1
ATOM 676 C CA . ARG A 1 89 ? -18.265 17.725 42.772 1.00 56.41 89 ARG A CA 1
ATOM 677 C C . ARG A 1 89 ? -19.268 17.739 43.931 1.00 56.41 89 ARG A C 1
ATOM 679 O O . ARG A 1 89 ? -19.767 18.812 44.254 1.00 56.41 89 ARG A O 1
ATOM 686 N N . ASN A 1 90 ? -19.578 16.585 44.521 1.00 55.00 90 ASN A N 1
ATOM 687 C CA . ASN A 1 90 ? -20.642 16.445 45.522 1.00 55.00 90 ASN A CA 1
ATOM 688 C C . ASN A 1 90 ? -20.198 15.693 46.796 1.00 55.00 90 ASN A C 1
ATOM 690 O O . ASN A 1 90 ? -21.040 15.121 47.486 1.00 55.00 90 ASN A O 1
ATOM 694 N N . GLY A 1 91 ? -18.888 15.656 47.074 1.00 45.53 91 GLY A N 1
ATOM 695 C CA . GLY A 1 91 ? -18.286 15.053 48.269 1.00 45.53 91 GLY A CA 1
ATOM 696 C C . GLY A 1 91 ? -17.507 16.068 49.087 1.00 45.53 91 GLY A C 1
ATOM 697 O O . GLY A 1 91 ? -16.872 16.944 48.457 1.00 45.53 91 GLY A O 1
#

Mean predicted aligned error: 11.3 Å